Protein AF-A0A023FCE7-F1 (afdb_monomer_lite)

Sequence (68 aa):
LLKKLSQEQRKACTCPGPGLPGYWREYLYFFNETSMKCQHFVGANEGCNRFTSYKECHDSCYVPFNRK

Radius of gyration: 12.48 Å; chains: 1; bounding box: 24×22×39 Å

pLDDT: mean 85.21, std 15.26, range [34.69, 97.19]

Foldseek 3Di:
DFDDADPLLQLLQPKDEAAAADPDWAFWWFQDPVVRAIDTDTHHPDMSRIHNDRVVNCVSRDGPDDPD

Structure (mmCIF, N/CA/C/O backbone):
data_AF-A0A023FCE7-F1
#
_entry.id   AF-A0A023FCE7-F1
#
loop_
_atom_site.group_PDB
_atom_site.id
_atom_site.type_symbol
_atom_site.label_atom_id
_atom_site.label_alt_id
_atom_site.label_comp_id
_atom_site.label_asym_id
_atom_site.label_entity_id
_atom_site.label_seq_id
_atom_site.pdbx_PDB_ins_code
_atom_site.Cartn_x
_atom_site.Cartn_y
_atom_site.Cartn_z
_atom_site.occupancy
_atom_site.B_iso_or_equiv
_atom_site.auth_seq_id
_atom_site.auth_comp_id
_atom_site.auth_asym_id
_atom_site.auth_atom_id
_atom_site.pdbx_PDB_model_num
ATOM 1 N N . LEU A 1 1 ? -14.188 -9.936 19.273 1.00 47.16 1 LEU A N 1
ATOM 2 C CA . LEU A 1 1 ? -12.721 -9.933 19.491 1.00 47.16 1 LEU A CA 1
ATOM 3 C C . LEU A 1 1 ? -12.100 -8.844 18.623 1.00 47.16 1 LEU A C 1
ATOM 5 O O . LEU A 1 1 ? -12.148 -8.961 17.406 1.00 47.16 1 LEU A O 1
ATOM 9 N N . LEU A 1 2 ? -11.591 -7.768 19.230 1.00 55.09 2 LEU A N 1
ATOM 10 C CA . LEU A 1 2 ? -10.863 -6.719 18.506 1.00 55.09 2 LEU A CA 1
ATOM 11 C C . LEU A 1 2 ? -9.474 -7.258 18.142 1.00 55.09 2 LEU A C 1
ATOM 13 O O . LEU A 1 2 ? -8.695 -7.587 19.036 1.00 55.09 2 LEU A O 1
ATOM 17 N N . LYS A 1 3 ? -9.169 -7.378 16.847 1.00 58.19 3 LYS A N 1
ATOM 18 C CA . LYS A 1 3 ? -7.827 -7.751 16.382 1.00 58.19 3 LYS A CA 1
ATOM 19 C C . LYS A 1 3 ? -6.962 -6.491 16.349 1.00 58.19 3 LYS A C 1
ATOM 21 O O . LYS A 1 3 ? -7.261 -5.560 15.609 1.00 58.19 3 LYS A O 1
ATOM 26 N N . LYS A 1 4 ? -5.916 -6.444 17.175 1.00 65.31 4 LYS A N 1
ATOM 27 C CA . LYS A 1 4 ? -4.866 -5.420 17.076 1.00 65.31 4 LYS A CA 1
ATOM 28 C C . LYS A 1 4 ? -3.892 -5.827 15.970 1.00 65.31 4 LYS A C 1
ATOM 30 O O . LYS A 1 4 ? -3.561 -7.006 15.873 1.00 65.31 4 LYS A O 1
ATOM 35 N N . LEU A 1 5 ? -3.416 -4.859 15.187 1.00 70.75 5 LEU A N 1
ATOM 36 C CA . LEU A 1 5 ? -2.324 -5.085 14.236 1.00 70.75 5 LEU A CA 1
ATOM 37 C C . LEU A 1 5 ? -1.064 -5.534 14.973 1.00 70.75 5 LEU A C 1
ATOM 39 O O . LEU A 1 5 ? -0.697 -4.925 15.991 1.00 70.75 5 LEU A O 1
ATOM 43 N N . SER A 1 6 ? -0.391 -6.550 14.430 1.00 77.69 6 SER A N 1
ATOM 44 C CA . SER A 1 6 ? 0.959 -6.917 14.849 1.00 77.69 6 SER A CA 1
ATOM 45 C C . SER A 1 6 ? 1.933 -5.760 14.591 1.00 77.69 6 SER A C 1
ATOM 47 O O . SER A 1 6 ? 1.631 -4.815 13.856 1.00 77.69 6 SER A O 1
ATOM 49 N N . GLN A 1 7 ? 3.108 -5.804 15.219 1.00 74.75 7 GLN A N 1
ATOM 50 C CA . GLN A 1 7 ? 4.134 -4.776 15.034 1.00 74.75 7 GLN A CA 1
ATOM 51 C C . GLN A 1 7 ? 4.598 -4.681 13.571 1.00 74.75 7 GLN A C 1
ATOM 53 O O . GLN A 1 7 ? 4.734 -3.575 13.052 1.00 74.75 7 GLN A O 1
ATOM 58 N N . GLU A 1 8 ? 4.731 -5.820 12.891 1.00 73.50 8 GLU A N 1
ATOM 59 C CA . GLU A 1 8 ? 5.098 -5.887 11.471 1.00 73.50 8 GLU A CA 1
ATOM 60 C C . GLU A 1 8 ? 3.997 -5.344 10.558 1.00 73.50 8 GLU A C 1
ATOM 62 O O . GLU A 1 8 ? 4.276 -4.561 9.654 1.00 73.50 8 GLU A O 1
ATOM 67 N N . GLN A 1 9 ? 2.731 -5.671 10.838 1.00 72.62 9 GLN A N 1
ATOM 68 C CA . GLN A 1 9 ? 1.610 -5.127 10.065 1.00 72.62 9 GLN A CA 1
ATOM 69 C C . GLN A 1 9 ? 1.507 -3.612 10.231 1.00 72.62 9 GLN A C 1
ATOM 71 O O . GLN A 1 9 ? 1.298 -2.892 9.263 1.00 72.62 9 GLN A O 1
ATOM 76 N N . ARG A 1 10 ? 1.713 -3.106 11.452 1.00 79.38 10 ARG A N 1
ATOM 77 C CA . ARG A 1 10 ? 1.721 -1.663 11.706 1.00 79.38 10 ARG A CA 1
ATOM 78 C C . ARG A 1 10 ? 2.842 -0.974 10.933 1.00 79.38 10 ARG A C 1
ATOM 80 O O . ARG A 1 10 ? 2.600 0.055 10.319 1.00 79.38 10 ARG A O 1
ATOM 87 N N . LYS A 1 11 ? 4.038 -1.567 10.918 1.00 83.69 11 LYS A N 1
ATOM 88 C CA . LYS A 1 11 ? 5.192 -1.037 10.186 1.00 83.69 11 LYS A CA 1
ATOM 89 C C . LYS A 1 11 ? 4.943 -0.987 8.679 1.00 83.69 11 LYS A C 1
ATOM 91 O O . LYS A 1 11 ? 5.279 0.017 8.061 1.00 83.69 11 LYS A O 1
ATOM 96 N N . ALA A 1 12 ? 4.310 -2.015 8.111 1.00 88.06 12 ALA A N 1
ATOM 97 C CA . ALA A 1 12 ? 3.926 -2.035 6.702 1.00 88.06 12 ALA A CA 1
ATOM 98 C C . ALA A 1 12 ? 2.940 -0.912 6.332 1.00 88.06 12 ALA A C 1
ATOM 100 O O . ALA A 1 12 ? 2.898 -0.509 5.185 1.00 88.06 12 ALA A O 1
ATOM 101 N N . CYS A 1 13 ? 2.178 -0.354 7.275 1.00 92.06 13 CYS A N 1
ATOM 102 C CA . CYS A 1 13 ? 1.198 0.698 6.981 1.00 92.06 13 CYS A CA 1
ATOM 103 C C . CYS A 1 13 ? 1.726 2.130 7.157 1.00 92.06 13 CYS A C 1
ATOM 105 O O . CYS A 1 13 ? 1.078 3.063 6.692 1.00 92.06 13 CYS A O 1
ATOM 107 N N . THR A 1 14 ? 2.864 2.319 7.836 1.00 90.44 14 THR A N 1
ATOM 108 C CA . THR A 1 14 ? 3.383 3.653 8.215 1.00 90.44 14 THR A CA 1
ATOM 109 C C . THR A 1 14 ? 4.785 3.944 7.678 1.00 90.44 14 THR A C 1
ATOM 111 O O . THR A 1 14 ? 5.349 5.006 7.926 1.00 90.44 14 THR A O 1
ATOM 114 N N . CYS A 1 15 ? 5.416 2.985 7.004 1.00 91.00 15 CYS A N 1
ATOM 115 C CA . CYS A 1 15 ? 6.719 3.194 6.384 1.00 91.00 15 CYS A CA 1
ATOM 116 C C . CYS A 1 15 ? 6.582 3.851 4.996 1.00 91.00 15 CYS A C 1
ATOM 118 O O . CYS A 1 15 ? 5.460 4.032 4.509 1.00 91.00 15 CYS A O 1
ATOM 120 N N . PRO A 1 16 ? 7.702 4.221 4.341 1.00 95.25 16 PRO A N 1
ATOM 121 C CA . PRO A 1 16 ? 7.653 4.756 2.988 1.00 95.25 16 PRO A CA 1
ATOM 122 C C . PRO A 1 16 ? 6.879 3.837 2.039 1.00 95.25 16 PRO A C 1
ATOM 124 O O . PRO A 1 16 ? 7.010 2.607 2.093 1.00 95.25 16 PRO A O 1
ATOM 127 N N . GLY A 1 17 ? 6.052 4.472 1.210 1.00 94.88 17 GLY A N 1
ATOM 128 C CA . GLY A 1 17 ? 5.278 3.822 0.161 1.00 94.88 17 GLY A CA 1
ATOM 129 C C . GLY A 1 17 ? 6.139 3.351 -1.011 1.00 94.88 17 GLY A C 1
ATOM 130 O O . GLY A 1 17 ? 7.368 3.329 -0.905 1.00 94.88 17 GLY A O 1
ATOM 131 N N . PRO A 1 18 ? 5.498 3.003 -2.138 1.00 95.81 18 PRO A N 1
ATOM 132 C CA . PRO A 1 18 ? 6.191 2.599 -3.345 1.00 95.81 18 PRO A CA 1
ATO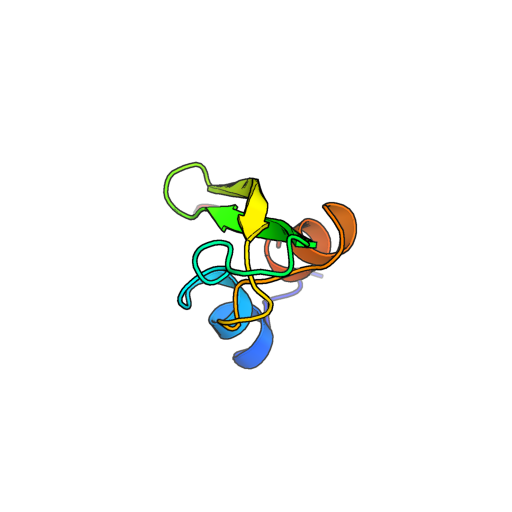M 133 C C . PRO A 1 18 ? 7.178 3.664 -3.817 1.00 95.81 18 PRO A C 1
ATOM 135 O O . PRO A 1 18 ? 6.907 4.865 -3.729 1.00 95.81 18 PRO A O 1
ATOM 138 N N . GLY A 1 19 ? 8.298 3.210 -4.370 1.00 94.62 19 GLY A N 1
ATOM 139 C CA . GLY A 1 19 ? 9.265 4.078 -5.031 1.00 94.62 19 GLY A CA 1
ATOM 140 C C . GLY A 1 19 ? 8.673 4.731 -6.276 1.00 94.62 19 GLY A C 1
ATOM 141 O O . GLY A 1 19 ? 7.685 4.252 -6.844 1.00 94.62 19 GLY A O 1
ATOM 142 N N . LEU A 1 20 ? 9.289 5.823 -6.727 1.00 94.56 20 LEU A N 1
ATOM 143 C CA . LEU A 1 20 ? 8.895 6.478 -7.974 1.00 94.56 20 LEU A CA 1
ATOM 144 C C . LEU A 1 20 ? 9.025 5.503 -9.159 1.00 94.56 20 LEU A C 1
ATOM 146 O O . LEU A 1 20 ? 9.908 4.644 -9.160 1.00 94.56 20 LEU A O 1
ATOM 150 N N . PRO A 1 21 ? 8.159 5.614 -10.179 1.00 93.12 21 PRO A N 1
ATOM 151 C CA . PRO A 1 21 ? 8.226 4.737 -11.339 1.00 93.12 21 PRO A CA 1
ATOM 152 C C . PRO A 1 21 ? 9.561 4.900 -12.080 1.00 93.12 21 PRO A C 1
ATOM 154 O O . PRO A 1 21 ? 9.978 6.015 -12.393 1.00 93.12 21 PRO A O 1
ATOM 157 N N . GLY A 1 22 ? 10.202 3.768 -12.383 1.00 87.75 22 GLY A N 1
ATOM 158 C CA . GLY A 1 22 ? 11.410 3.689 -13.202 1.00 87.75 22 GLY A CA 1
ATOM 159 C C . GLY A 1 22 ? 11.095 3.219 -14.624 1.00 87.75 22 GLY A C 1
ATOM 160 O O . GLY A 1 22 ? 10.102 3.626 -15.228 1.00 87.75 22 GLY A O 1
ATOM 161 N N . TYR A 1 23 ? 11.932 2.324 -15.154 1.00 89.12 23 TYR A N 1
ATOM 162 C CA . TYR A 1 23 ? 11.672 1.663 -16.440 1.00 89.12 23 TYR A CA 1
ATOM 163 C C . TYR A 1 23 ? 10.419 0.771 -16.382 1.00 89.12 23 TYR A C 1
ATOM 165 O O . TYR A 1 23 ? 9.603 0.774 -17.302 1.00 89.12 23 TYR A O 1
ATOM 173 N N . TRP A 1 24 ? 10.235 0.060 -15.267 1.00 84.94 24 TRP A N 1
ATOM 174 C CA . TRP A 1 24 ? 9.050 -0.749 -14.998 1.00 84.94 24 TRP A CA 1
ATOM 175 C C . TRP A 1 24 ? 8.035 0.036 -14.170 1.00 84.94 24 TRP A C 1
ATOM 177 O O . TRP A 1 24 ? 8.399 0.781 -13.257 1.00 84.94 24 TRP A O 1
ATOM 187 N N . ARG A 1 25 ? 6.755 -0.138 -14.504 1.00 91.62 25 ARG A N 1
ATOM 188 C CA . ARG A 1 25 ? 5.625 0.489 -13.818 1.00 91.62 25 ARG A CA 1
ATOM 189 C C . ARG A 1 25 ? 4.727 -0.597 -13.258 1.00 91.62 25 ARG A C 1
ATOM 191 O O . ARG A 1 25 ? 4.159 -1.373 -14.024 1.00 91.62 25 ARG A O 1
ATOM 198 N N . GLU A 1 26 ? 4.579 -0.623 -11.943 1.00 93.81 26 GLU A N 1
ATOM 199 C CA . GLU A 1 26 ? 3.662 -1.529 -11.262 1.00 93.81 26 GLU A CA 1
ATOM 200 C C . GLU A 1 26 ? 2.454 -0.758 -10.730 1.00 93.81 26 GLU A C 1
ATOM 202 O O . GLU A 1 26 ? 2.585 0.345 -10.196 1.00 93.81 26 GLU A O 1
ATOM 207 N N . TYR A 1 27 ? 1.269 -1.354 -10.868 1.00 95.94 27 TYR A N 1
ATOM 208 C CA . TYR A 1 27 ? 0.056 -0.876 -10.212 1.00 95.94 27 TYR A CA 1
ATOM 209 C C . TYR A 1 27 ? 0.062 -1.369 -8.768 1.00 95.94 27 TYR A C 1
ATOM 211 O O . TYR A 1 27 ? -0.175 -2.546 -8.503 1.00 95.94 27 TYR A O 1
ATOM 219 N N . LEU A 1 28 ? 0.362 -0.465 -7.843 1.00 96.06 28 LEU A N 1
ATOM 220 C CA . LEU A 1 28 ? 0.545 -0.761 -6.428 1.00 96.06 28 LEU A CA 1
ATOM 221 C C . LEU A 1 28 ? -0.470 0.009 -5.584 1.00 96.06 28 LEU A C 1
ATOM 223 O O . LEU A 1 28 ? -1.082 0.980 -6.029 1.00 96.06 28 LEU A O 1
ATOM 227 N N . TYR A 1 29 ? -0.631 -0.425 -4.342 1.00 97.19 29 TYR A N 1
ATOM 228 C CA . TYR A 1 29 ? -1.435 0.245 -3.330 1.00 97.19 29 TYR A CA 1
ATOM 229 C C . TYR A 1 29 ? -0.583 0.564 -2.106 1.00 97.19 29 TYR A C 1
ATOM 231 O O . TYR A 1 29 ? 0.319 -0.196 -1.766 1.00 97.19 29 TYR A O 1
ATOM 239 N N . PHE A 1 30 ? -0.896 1.661 -1.427 1.00 96.31 30 PHE A N 1
ATOM 240 C CA . PHE A 1 30 ? -0.282 2.043 -0.157 1.00 96.31 30 PHE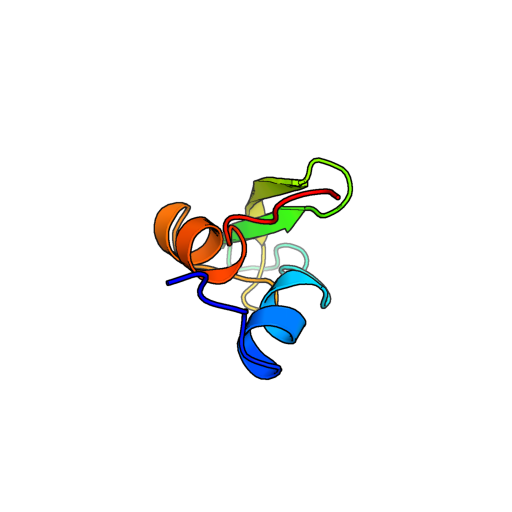 A CA 1
ATOM 241 C C . PHE A 1 30 ? -1.335 2.628 0.780 1.00 96.31 30 PHE A C 1
ATOM 243 O O . PHE A 1 30 ? -2.343 3.183 0.331 1.00 96.31 30 PHE A O 1
ATOM 250 N N . PHE A 1 31 ? -1.122 2.509 2.085 1.00 95.56 31 PHE A N 1
ATOM 251 C CA . PHE A 1 31 ? -1.969 3.135 3.086 1.00 95.56 31 PHE A CA 1
ATOM 252 C C . PHE A 1 31 ? -1.545 4.589 3.296 1.00 95.56 31 PHE A C 1
ATOM 254 O O . PHE A 1 31 ? -0.415 4.873 3.688 1.00 95.56 31 PHE A O 1
ATOM 261 N N . ASN A 1 32 ? -2.457 5.518 3.025 1.00 93.75 32 ASN A N 1
ATOM 262 C CA . ASN A 1 32 ? -2.261 6.940 3.249 1.00 93.75 32 ASN A CA 1
ATOM 263 C C . ASN A 1 32 ? -2.868 7.324 4.604 1.00 93.75 32 ASN A C 1
ATOM 265 O O . ASN A 1 32 ? -4.093 7.418 4.722 1.00 93.75 32 ASN A O 1
ATOM 269 N N . GLU A 1 33 ? -2.014 7.584 5.597 1.00 89.94 33 GLU A N 1
ATOM 270 C CA . GLU A 1 33 ? -2.421 7.942 6.965 1.00 89.94 33 GLU A CA 1
ATOM 271 C C . GLU A 1 33 ? -3.193 9.267 7.036 1.00 89.94 33 GLU A C 1
ATOM 273 O O . GLU A 1 33 ? -4.133 9.389 7.817 1.00 89.94 33 GLU A O 1
ATOM 278 N N . THR A 1 34 ? -2.883 10.239 6.173 1.00 90.50 34 THR A N 1
ATOM 279 C CA . THR A 1 34 ? -3.601 11.525 6.124 1.00 90.50 34 THR A CA 1
ATOM 280 C C . THR A 1 34 ? -5.067 11.331 5.745 1.00 90.50 34 THR A C 1
ATOM 282 O O . THR A 1 34 ? -5.963 11.913 6.350 1.00 90.50 34 THR A O 1
ATOM 285 N N . SER A 1 35 ? -5.328 10.496 4.737 1.00 92.12 35 SER A N 1
ATOM 286 C CA . SER A 1 35 ? -6.693 10.187 4.287 1.00 92.12 35 SER A CA 1
ATOM 287 C C . SER A 1 35 ? -7.326 9.002 5.020 1.00 92.12 35 SER A C 1
ATOM 289 O O . SER A 1 35 ? -8.518 8.743 4.842 1.00 92.12 35 SER A O 1
ATOM 291 N N . MET A 1 36 ? -6.529 8.283 5.818 1.00 90.12 36 MET A N 1
ATOM 292 C CA . MET A 1 36 ? -6.847 6.993 6.429 1.00 90.12 36 MET A CA 1
ATOM 293 C C . MET A 1 36 ? -7.372 5.964 5.420 1.00 90.12 36 MET A C 1
ATOM 295 O O . MET A 1 36 ? -8.276 5.208 5.750 1.00 90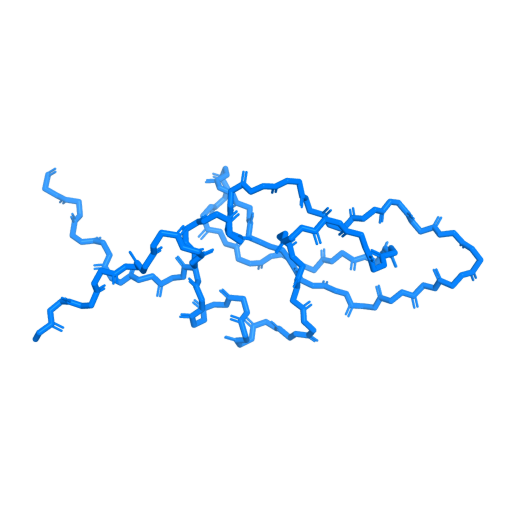.12 36 MET A O 1
ATOM 299 N N . LYS A 1 37 ? -6.857 5.948 4.182 1.00 92.62 37 LYS A N 1
ATOM 300 C CA . LYS A 1 37 ? -7.345 5.094 3.083 1.00 92.62 37 LYS A CA 1
ATOM 301 C C . LYS A 1 37 ? -6.202 4.434 2.323 1.00 92.62 37 LYS A C 1
ATOM 303 O O . LYS A 1 37 ? -5.128 5.008 2.185 1.00 92.62 37 LYS A O 1
ATOM 308 N N . CYS A 1 38 ? -6.474 3.265 1.747 1.00 95.69 38 CYS A N 1
ATOM 309 C CA . CYS A 1 38 ? -5.608 2.672 0.732 1.00 95.69 38 CYS A CA 1
ATOM 310 C C . CYS A 1 38 ? -5.775 3.409 -0.599 1.00 95.69 38 CYS A C 1
ATOM 312 O O . CYS A 1 38 ? -6.887 3.499 -1.125 1.00 95.69 38 CYS A O 1
ATOM 314 N N . GLN A 1 39 ? -4.677 3.933 -1.134 1.00 97.00 39 GLN A N 1
ATOM 315 C CA . GLN A 1 39 ? -4.624 4.659 -2.398 1.00 97.00 39 GLN A CA 1
ATOM 316 C C . GLN A 1 39 ? -3.802 3.875 -3.417 1.00 97.00 39 GLN A C 1
ATOM 318 O O . GLN A 1 39 ? -2.882 3.149 -3.046 1.00 97.00 39 GLN A O 1
ATOM 323 N N . HIS A 1 40 ? -4.154 4.004 -4.696 1.00 96.25 40 HIS A N 1
ATOM 324 C CA . HIS A 1 40 ? -3.355 3.425 -5.770 1.00 96.25 40 HIS A CA 1
ATOM 325 C C . HIS A 1 40 ? -2.170 4.336 -6.095 1.00 96.25 40 HIS A C 1
ATOM 327 O O . HIS A 1 40 ? -2.261 5.559 -5.986 1.00 96.25 40 HIS A O 1
ATOM 333 N N . PHE A 1 41 ? -1.079 3.737 -6.551 1.00 95.31 41 PHE A N 1
ATOM 334 C CA . PHE A 1 41 ? 0.092 4.437 -7.045 1.00 95.31 41 PHE A CA 1
ATOM 335 C C . PHE A 1 41 ? 0.757 3.616 -8.148 1.00 95.31 41 PHE A C 1
ATOM 337 O O . PHE A 1 41 ? 0.858 2.394 -8.044 1.00 95.31 41 PHE A O 1
ATOM 344 N N . VAL A 1 42 ? 1.204 4.288 -9.208 1.00 95.62 42 VAL A N 1
ATOM 345 C CA . VAL A 1 42 ? 1.998 3.654 -10.264 1.00 95.62 42 VAL A CA 1
ATOM 346 C C . VAL A 1 42 ? 3.462 3.917 -9.956 1.00 95.62 42 VAL A C 1
ATOM 348 O O . VAL A 1 42 ? 3.922 5.051 -10.081 1.00 95.62 42 VAL A O 1
ATOM 351 N N . GLY A 1 43 ? 4.178 2.880 -9.534 1.00 94.25 43 GLY A N 1
ATOM 352 C CA . GLY A 1 43 ? 5.512 3.033 -8.964 1.00 94.25 43 GLY A CA 1
ATOM 353 C C . GLY A 1 43 ? 6.410 1.826 -9.159 1.00 94.25 43 GLY A C 1
ATOM 354 O O . GLY A 1 43 ? 6.132 0.946 -9.976 1.00 94.25 43 GLY A O 1
ATOM 355 N N . ALA A 1 44 ? 7.494 1.820 -8.393 1.00 92.50 44 ALA A N 1
ATOM 356 C CA . ALA A 1 44 ? 8.425 0.713 -8.273 1.00 92.50 44 ALA A CA 1
ATOM 357 C C . ALA A 1 44 ? 8.146 -0.106 -7.007 1.00 92.50 44 ALA A C 1
ATOM 359 O O . ALA A 1 44 ? 7.577 0.380 -6.024 1.00 92.50 44 ALA A O 1
ATOM 360 N N . ASN A 1 45 ? 8.587 -1.360 -7.033 1.00 90.06 45 ASN A N 1
ATOM 361 C CA . ASN A 1 45 ? 8.502 -2.298 -5.924 1.00 90.06 45 ASN A CA 1
ATOM 362 C C . ASN A 1 45 ? 9.542 -1.979 -4.833 1.00 90.06 45 ASN A C 1
ATOM 364 O O . ASN A 1 45 ? 10.472 -2.736 -4.575 1.00 90.06 45 ASN A O 1
ATOM 368 N N . GLU A 1 46 ? 9.388 -0.814 -4.216 1.00 92.06 46 GLU A N 1
ATOM 369 C CA . GLU A 1 46 ? 10.231 -0.306 -3.136 1.00 92.06 46 GLU A CA 1
ATOM 370 C C . GLU A 1 46 ? 9.354 0.082 -1.940 1.00 92.06 46 GLU A C 1
ATOM 372 O O . GLU A 1 46 ? 8.149 0.276 -2.087 1.00 92.06 46 GLU A O 1
ATOM 377 N N . GLY A 1 47 ? 9.949 0.189 -0.751 1.00 92.81 47 GLY A N 1
ATOM 378 C CA . GLY A 1 47 ? 9.212 0.486 0.479 1.00 92.81 47 GLY A CA 1
ATOM 379 C C . GLY A 1 47 ? 8.362 -0.687 0.985 1.00 92.81 47 GLY A C 1
ATOM 380 O O . GLY A 1 47 ? 8.053 -1.632 0.260 1.00 92.81 47 GLY A O 1
ATOM 381 N N . CYS A 1 48 ? 8.008 -0.656 2.271 1.00 93.44 48 CYS A N 1
ATOM 382 C CA . CYS A 1 48 ? 7.156 -1.691 2.871 1.00 93.44 48 CYS A CA 1
ATOM 383 C C . CYS A 1 48 ? 5.666 -1.332 2.876 1.00 93.44 48 CYS A C 1
ATOM 385 O O . CYS A 1 48 ? 4.844 -2.220 3.087 1.00 93.44 48 CYS A O 1
ATOM 387 N N . ASN A 1 49 ? 5.305 -0.073 2.607 1.00 95.75 49 ASN A N 1
ATOM 388 C CA . ASN A 1 49 ? 3.917 0.357 2.476 1.00 95.75 49 ASN A CA 1
ATOM 389 C C . ASN A 1 49 ? 3.481 0.204 1.030 1.00 95.75 49 ASN A C 1
ATOM 391 O O . ASN A 1 49 ? 3.184 1.161 0.324 1.00 95.75 49 ASN A O 1
ATOM 395 N N . ARG A 1 50 ? 3.537 -1.048 0.585 1.00 95.19 50 ARG A N 1
ATOM 396 C CA . ARG A 1 50 ? 3.322 -1.462 -0.787 1.00 95.19 50 ARG A CA 1
ATOM 397 C C . ARG A 1 50 ? 2.542 -2.763 -0.788 1.00 95.19 50 ARG A C 1
ATOM 399 O O . ARG A 1 50 ? 3.001 -3.774 -0.271 1.00 95.19 50 ARG A O 1
ATOM 406 N N . PHE A 1 51 ? 1.411 -2.743 -1.471 1.00 95.31 51 PHE A N 1
ATOM 407 C CA . PHE A 1 51 ? 0.519 -3.879 -1.622 1.00 95.31 51 PHE A CA 1
ATOM 408 C C . PHE A 1 51 ? 0.165 -4.064 -3.093 1.00 95.31 51 PHE A C 1
ATOM 410 O O . PHE A 1 51 ? 0.118 -3.106 -3.867 1.00 95.31 51 PHE A O 1
ATOM 417 N N . THR A 1 52 ? -0.100 -5.303 -3.483 1.00 95.44 52 THR A N 1
ATOM 418 C CA . THR A 1 52 ? -0.443 -5.662 -4.869 1.00 95.44 52 THR A CA 1
ATOM 419 C C . THR A 1 52 ? -1.931 -5.496 -5.167 1.00 95.44 52 THR A C 1
ATOM 421 O O . THR A 1 52 ? -2.346 -5.490 -6.323 1.00 95.44 52 THR A O 1
ATOM 424 N N . SER A 1 53 ? -2.756 -5.332 -4.129 1.00 95.94 53 SER A N 1
ATOM 425 C CA . SER A 1 53 ? -4.191 -5.102 -4.273 1.00 95.94 53 SER A CA 1
ATOM 426 C C . SER A 1 53 ? -4.751 -4.191 -3.183 1.00 95.94 53 SER A C 1
ATOM 428 O O . SER A 1 53 ? -4.237 -4.125 -2.063 1.00 95.94 53 SER A O 1
ATOM 430 N N . TYR A 1 54 ? -5.875 -3.538 -3.490 1.00 95.25 54 TYR A N 1
ATOM 431 C CA . TYR A 1 54 ? -6.631 -2.765 -2.505 1.00 95.25 54 TYR A CA 1
ATOM 432 C C . TYR A 1 54 ? -7.024 -3.620 -1.294 1.00 95.25 54 TYR A C 1
ATOM 434 O O . TYR A 1 54 ? -6.897 -3.166 -0.162 1.00 95.25 54 TYR A O 1
ATOM 442 N N . LYS A 1 55 ? -7.477 -4.861 -1.530 1.00 93.50 5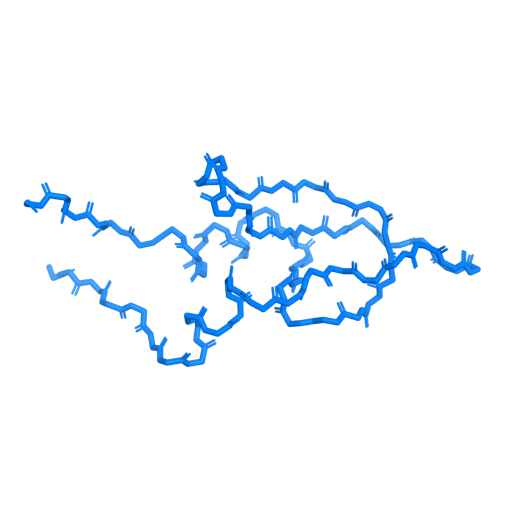5 LYS A N 1
ATOM 443 C CA . LYS A 1 55 ? -7.920 -5.777 -0.471 1.00 93.50 55 LYS A CA 1
ATOM 444 C C . LYS A 1 55 ? -6.782 -6.118 0.488 1.00 93.50 55 LYS A C 1
ATOM 446 O O . LYS A 1 55 ? -6.989 -6.099 1.692 1.00 93.50 55 LYS A O 1
ATOM 451 N N . GLU A 1 56 ? -5.592 -6.394 -0.038 1.00 92.56 56 GLU A N 1
ATOM 452 C CA . GLU A 1 56 ? -4.404 -6.677 0.771 1.00 92.56 56 GLU A CA 1
ATOM 453 C C . GLU A 1 56 ? -4.030 -5.479 1.656 1.00 92.56 56 GLU A C 1
ATO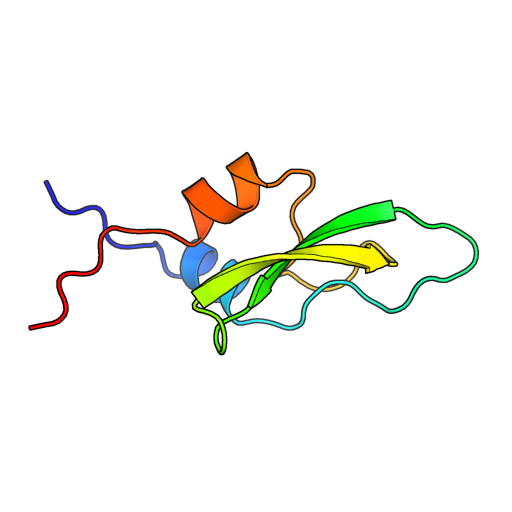M 455 O O . GLU A 1 56 ? -3.846 -5.644 2.861 1.00 92.56 56 GLU A O 1
ATOM 460 N N . CYS A 1 57 ? -4.006 -4.269 1.087 1.00 94.44 57 CYS A N 1
ATOM 461 C CA . CYS A 1 57 ? -3.764 -3.041 1.846 1.00 94.44 57 CYS A CA 1
ATOM 462 C C . CYS A 1 57 ? -4.842 -2.815 2.917 1.00 94.44 57 CYS A C 1
ATOM 464 O O . CYS A 1 57 ? -4.535 -2.534 4.076 1.00 94.44 57 CYS A O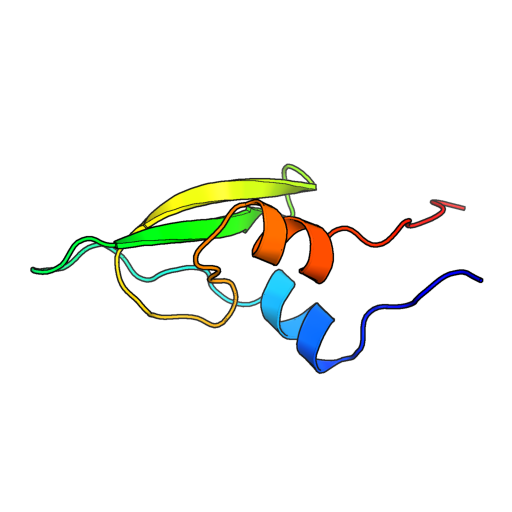 1
ATOM 466 N N . HIS A 1 58 ? -6.115 -2.960 2.542 1.00 91.56 58 HIS A N 1
ATOM 467 C CA . HIS A 1 58 ? -7.242 -2.741 3.438 1.00 91.56 58 HIS A CA 1
ATOM 468 C C . HIS A 1 58 ? -7.203 -3.732 4.602 1.00 91.56 58 HIS A C 1
ATOM 470 O O . HIS A 1 58 ? -7.183 -3.317 5.752 1.00 91.56 58 HIS A O 1
ATOM 476 N N . ASP A 1 59 ? -7.101 -5.031 4.339 1.00 88.00 59 ASP A N 1
ATOM 477 C CA . ASP A 1 59 ? -7.076 -6.043 5.400 1.00 88.00 59 ASP A CA 1
ATOM 478 C C . ASP A 1 59 ? -5.839 -5.922 6.307 1.00 88.00 59 ASP A C 1
ATOM 480 O O . ASP A 1 59 ? -5.893 -6.300 7.480 1.00 88.00 59 ASP A O 1
ATOM 484 N N . SER A 1 60 ? -4.736 -5.378 5.780 1.00 88.06 60 SER A N 1
ATOM 485 C CA . SER A 1 60 ? -3.496 -5.166 6.532 1.00 88.06 60 SER A CA 1
ATOM 486 C C . SER A 1 60 ? -3.507 -3.898 7.383 1.00 88.06 60 SER A C 1
ATOM 488 O O . SER A 1 60 ? -2.899 -3.902 8.449 1.00 88.06 60 SER A O 1
ATOM 490 N N . CYS A 1 61 ? -4.171 -2.825 6.942 1.00 89.19 61 CYS A N 1
ATOM 491 C CA . CYS A 1 61 ? -4.063 -1.502 7.569 1.00 89.19 61 CYS A CA 1
ATOM 492 C C . CYS A 1 61 ? -5.372 -0.988 8.181 1.00 89.19 61 CYS A C 1
ATOM 494 O O . CYS A 1 61 ? -5.346 -0.259 9.174 1.00 89.19 61 CYS A O 1
ATOM 496 N N . TYR A 1 62 ? -6.526 -1.409 7.661 1.00 83.88 62 TYR A N 1
ATOM 497 C CA . TYR A 1 62 ? -7.820 -1.179 8.296 1.00 83.88 62 TYR A CA 1
ATOM 498 C C . TYR A 1 62 ? -8.081 -2.254 9.352 1.00 83.88 62 TYR A C 1
ATOM 500 O O . TYR A 1 62 ? -8.718 -3.276 9.100 1.00 83.88 62 TYR A O 1
ATOM 508 N N . VAL A 1 63 ? -7.653 -1.991 10.587 1.00 69.62 63 VAL A N 1
ATOM 509 C CA . VAL A 1 63 ? -8.296 -2.625 11.747 1.00 69.62 63 VAL A CA 1
ATOM 510 C C . VAL A 1 63 ? -9.426 -1.742 12.264 1.00 69.62 63 VAL A C 1
ATOM 512 O O . VAL A 1 63 ? -9.328 -0.515 12.191 1.00 69.62 63 VAL A O 1
ATOM 515 N N . PRO A 1 64 ? -10.502 -2.329 12.816 1.00 57.31 64 PRO A N 1
ATOM 516 C CA . PRO A 1 64 ? -11.534 -1.566 13.503 1.00 57.31 64 PRO A CA 1
ATOM 517 C C . PRO A 1 64 ? -10.929 -0.887 14.742 1.00 57.31 64 PRO A C 1
ATOM 519 O O . PRO A 1 64 ? -10.832 -1.479 15.818 1.00 57.31 64 PRO A O 1
ATOM 522 N N . PHE A 1 65 ? -10.495 0.363 14.587 1.00 50.28 65 PHE A N 1
ATOM 523 C CA . PHE A 1 65 ? -10.110 1.226 15.695 1.00 50.28 65 PHE A CA 1
ATOM 524 C C . PHE A 1 65 ? -11.365 1.889 16.261 1.00 50.28 65 PHE A C 1
ATOM 526 O O . PHE A 1 65 ? -11.918 2.813 15.668 1.00 50.28 65 PHE A O 1
ATOM 533 N N . ASN A 1 66 ? -11.791 1.446 17.447 1.00 41.75 66 ASN A N 1
ATOM 534 C CA . ASN A 1 66 ? -12.590 2.300 18.319 1.00 41.75 66 ASN A CA 1
ATOM 535 C C . ASN A 1 66 ? -11.723 3.514 18.674 1.00 41.75 66 ASN A C 1
ATOM 537 O O . ASN A 1 66 ? -10.752 3.380 19.419 1.00 41.75 66 ASN A O 1
ATOM 541 N N . ARG A 1 67 ? -12.074 4.684 18.136 1.00 46.62 67 ARG A N 1
ATOM 542 C CA . ARG A 1 67 ? -11.667 5.966 18.708 1.00 46.62 67 ARG A CA 1
ATOM 543 C C . ARG A 1 67 ? -12.475 6.121 19.999 1.00 46.62 67 ARG A C 1
ATOM 545 O O . ARG A 1 67 ? -13.667 6.406 19.929 1.00 46.62 67 ARG A O 1
ATOM 552 N N . LYS A 1 68 ? -11.869 5.799 21.141 1.00 34.69 68 LYS A N 1
ATOM 553 C CA . LYS A 1 68 ? -12.321 6.343 22.424 1.00 34.69 68 LYS A CA 1
ATOM 554 C C . LYS A 1 68 ? -11.581 7.644 22.658 1.00 34.69 68 LYS A C 1
ATOM 556 O O . LYS A 1 68 ? -10.367 7.651 22.356 1.00 34.69 68 LYS A O 1
#

InterPro domains:
  IPR036880 Pancreatic trypsin inhibitor Kunitz domain superfamily [G3DSA:4.10.410.10] (3-65)
  IPR036880 Pancreatic trypsin inhibitor Kunitz domain superfamily [SSF57362] (11-64)

Secondary structure (DSSP, 8-state):
---PPPHHHHHHHHS--PBPP-SS-EEEEEEETTTTEEEEEEEBS-SSS-BSSHHHHHHHH-------

Organism: Amblyomma cajennense (NCBI:txid34607)